Protein AF-A0A7S1DKC8-F1 (afdb_monomer_lite)

Sequence (110 aa):
RMEKSAEIKVRDWWEKYVKGTRWRGCNMAKTRSAVMETYDALQMGKWKGQERLGLGLAMLREPYADDKLAGILVIGELCVPMGDVDGKDGFSHLCGGLEKAFREGHVCDW

Structure (mmCIF, N/CA/C/O backbone):
data_AF-A0A7S1DKC8-F1
#
_entry.id   AF-A0A7S1DKC8-F1
#
loop_
_atom_site.group_PDB
_atom_site.id
_atom_site.type_symbol
_atom_site.label_atom_id
_atom_site.label_alt_id
_atom_site.label_comp_id
_atom_site.label_asym_id
_atom_site.label_entity_id
_atom_site.label_seq_id
_atom_site.pdbx_PDB_ins_code
_atom_site.Cartn_x
_atom_site.Cartn_y
_atom_site.Cartn_z
_atom_site.occupancy
_atom_site.B_iso_or_equiv
_atom_site.auth_seq_id
_atom_site.auth_comp_id
_atom_site.auth_asym_id
_atom_site.auth_atom_id
_atom_site.pdbx_PDB_model_num
ATOM 1 N N . ARG A 1 1 ? 7.203 -3.024 10.078 1.00 66.62 1 ARG A N 1
ATOM 2 C CA . ARG A 1 1 ? 5.935 -3.649 10.557 1.00 66.62 1 ARG A CA 1
ATOM 3 C C . ARG A 1 1 ? 5.169 -2.629 11.389 1.00 66.62 1 ARG A C 1
ATOM 5 O O . ARG A 1 1 ? 5.699 -2.189 12.401 1.00 66.62 1 ARG A O 1
ATOM 12 N N . MET A 1 2 ? 3.956 -2.263 10.971 1.00 77.25 2 MET A N 1
ATOM 13 C CA . MET A 1 2 ? 3.207 -1.122 11.526 1.00 77.25 2 MET A CA 1
ATOM 14 C C . MET A 1 2 ? 2.672 -1.301 12.949 1.00 77.25 2 MET A C 1
ATOM 16 O O . MET A 1 2 ? 2.395 -0.317 13.622 1.00 77.25 2 MET A O 1
ATOM 20 N N . GLU A 1 3 ? 2.592 -2.536 13.443 1.00 80.31 3 GLU A N 1
ATOM 21 C CA . GLU A 1 3 ? 2.173 -2.855 14.819 1.00 80.31 3 GLU A CA 1
ATOM 22 C C . GLU A 1 3 ? 2.982 -2.111 15.884 1.00 80.31 3 GLU A C 1
ATOM 24 O O . GLU A 1 3 ? 2.450 -1.775 16.935 1.00 80.31 3 GLU A O 1
ATOM 29 N N . LYS A 1 4 ? 4.253 -1.811 15.600 1.00 78.62 4 LYS A N 1
ATOM 30 C CA . LYS A 1 4 ? 5.131 -1.083 16.524 1.00 78.62 4 LYS A CA 1
ATOM 31 C C . LYS A 1 4 ? 4.746 0.388 16.695 1.00 78.62 4 LYS A C 1
ATOM 33 O O . LYS A 1 4 ? 5.078 0.979 17.715 1.00 78.62 4 LYS A O 1
ATOM 38 N N . SER A 1 5 ? 4.062 0.966 15.710 1.00 79.00 5 SER A N 1
ATOM 39 C CA . SER A 1 5 ? 3.709 2.391 15.677 1.00 79.00 5 SER A CA 1
ATOM 40 C C . SER A 1 5 ? 2.231 2.644 15.989 1.00 79.00 5 SER A C 1
ATOM 42 O O . SER A 1 5 ? 1.815 3.803 16.073 1.00 79.00 5 SER A O 1
ATOM 44 N N . ALA A 1 6 ? 1.456 1.572 16.163 1.00 88.31 6 ALA A N 1
ATOM 45 C CA . ALA A 1 6 ? 0.024 1.592 16.403 1.00 88.31 6 ALA A CA 1
ATOM 46 C C . ALA A 1 6 ? -0.330 2.176 17.779 1.00 88.31 6 ALA A C 1
ATOM 48 O O . ALA A 1 6 ? 0.266 1.828 18.798 1.00 88.31 6 ALA A O 1
ATOM 49 N N . GLU A 1 7 ? -1.347 3.035 17.815 1.00 91.38 7 GLU A N 1
ATOM 50 C CA . GLU A 1 7 ? -1.904 3.589 19.044 1.00 91.38 7 GLU A CA 1
ATOM 51 C C . GLU A 1 7 ? -3.366 3.183 19.215 1.00 91.38 7 GLU A C 1
ATOM 53 O O . GLU A 1 7 ? -4.209 3.456 18.358 1.00 91.38 7 GLU A O 1
ATOM 58 N N . ILE A 1 8 ? -3.688 2.615 20.381 1.00 91.69 8 ILE A N 1
ATOM 59 C CA . ILE A 1 8 ? -5.052 2.191 20.735 1.00 91.69 8 ILE A CA 1
ATOM 60 C C . ILE A 1 8 ? -6.048 3.346 20.583 1.00 91.69 8 ILE A C 1
ATOM 62 O O . ILE A 1 8 ? -7.094 3.174 19.972 1.00 91.69 8 ILE A O 1
ATOM 66 N N . LYS A 1 9 ? -5.700 4.550 21.054 1.00 93.00 9 LYS A N 1
ATOM 67 C CA . LYS A 1 9 ? -6.584 5.722 20.952 1.00 93.00 9 LYS A CA 1
ATOM 68 C C . LYS A 1 9 ? -6.910 6.093 19.503 1.00 93.00 9 LYS A C 1
ATOM 70 O O . LYS A 1 9 ? -8.037 6.484 19.219 1.00 93.00 9 LYS A O 1
ATOM 75 N N . VAL A 1 10 ? -5.933 5.976 18.601 1.00 90.62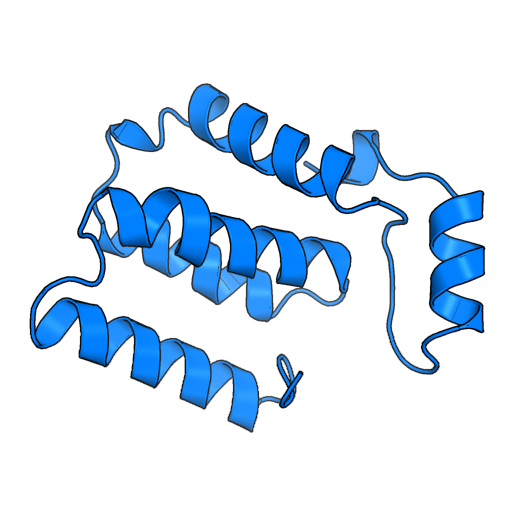 10 VAL A N 1
ATOM 76 C CA . VAL A 1 10 ? -6.111 6.269 17.172 1.00 90.62 10 VAL A CA 1
ATOM 77 C C . VAL A 1 10 ? -6.985 5.200 16.525 1.00 90.62 10 VAL A C 1
ATOM 79 O O . VAL A 1 10 ? -7.920 5.543 15.806 1.00 90.62 10 VAL A O 1
ATOM 82 N N . ARG A 1 11 ? -6.736 3.920 16.830 1.00 92.50 11 ARG A N 1
ATOM 83 C CA . ARG A 1 11 ? -7.586 2.810 16.379 1.00 92.50 11 ARG A CA 1
ATOM 84 C C . ARG A 1 11 ? -9.032 3.017 16.812 1.00 92.50 11 ARG A C 1
ATOM 86 O O . ARG A 1 11 ? -9.919 3.016 15.970 1.00 92.50 11 ARG A O 1
ATOM 93 N N . ASP A 1 12 ? -9.259 3.218 18.107 1.00 92.88 12 ASP A N 1
ATOM 94 C CA . ASP A 1 12 ? -10.602 3.295 18.679 1.00 92.88 12 ASP A CA 1
ATOM 95 C C . ASP A 1 12 ? -11.379 4.502 18.119 1.00 92.88 12 ASP A C 1
ATOM 97 O O . ASP A 1 12 ? -12.587 4.421 17.884 1.00 92.88 12 ASP A O 1
ATOM 101 N N . TRP A 1 13 ? -10.690 5.619 17.853 1.00 92.56 13 TRP A N 1
ATOM 102 C CA . TRP A 1 13 ? -11.287 6.775 17.184 1.00 92.56 13 TRP A CA 1
ATOM 103 C C . TRP A 1 13 ? -11.734 6.437 15.754 1.00 92.56 13 TRP A C 1
ATOM 105 O O . TRP A 1 13 ? -12.881 6.709 15.390 1.00 92.56 13 TRP A O 1
ATOM 115 N N . TRP A 1 14 ? -10.866 5.797 14.965 1.00 90.06 14 TRP A N 1
ATOM 116 C CA . TRP A 1 14 ? -11.165 5.426 13.581 1.00 90.06 14 TRP A CA 1
ATOM 117 C C . TRP A 1 14 ? -12.229 4.338 13.461 1.00 90.06 14 TRP A C 1
ATOM 119 O O . TRP A 1 14 ? -13.109 4.460 12.616 1.00 90.06 14 TRP A O 1
ATOM 129 N N . GLU A 1 15 ? -12.209 3.314 14.315 1.00 92.38 15 GLU A N 1
ATOM 130 C CA . GLU A 1 15 ? -13.226 2.252 14.325 1.00 92.38 15 GLU A CA 1
ATOM 131 C C . GLU A 1 15 ? -14.611 2.787 14.723 1.00 92.38 15 GLU A C 1
ATOM 133 O O . GLU A 1 15 ? -15.637 2.297 14.246 1.00 92.38 15 GLU A O 1
ATOM 138 N N . LYS A 1 16 ? -14.661 3.840 15.550 1.00 92.12 16 LYS A N 1
ATOM 139 C CA . LYS A 1 16 ? -15.907 4.552 15.858 1.00 92.12 16 LYS A CA 1
ATOM 140 C C . LYS A 1 16 ? -16.399 5.400 14.682 1.00 92.12 16 LYS A C 1
ATOM 142 O O . LYS A 1 16 ? -17.611 5.500 14.481 1.00 92.12 16 LYS A O 1
ATOM 147 N N . TYR A 1 17 ? -15.485 6.036 13.951 1.00 90.12 17 TYR A N 1
ATOM 148 C CA . TYR A 1 17 ? -15.806 6.938 12.844 1.00 90.12 17 TYR A CA 1
ATOM 149 C C . TYR A 1 17 ? -16.179 6.180 11.559 1.00 90.12 17 TYR A C 1
ATOM 151 O O . TYR A 1 17 ? -17.220 6.449 10.963 1.00 90.12 17 TYR A O 1
ATOM 159 N N . VAL A 1 18 ? -15.376 5.188 11.169 1.00 86.56 18 VAL A N 1
ATOM 160 C CA . VAL A 1 18 ? -15.570 4.354 9.975 1.00 86.56 18 VAL A CA 1
ATOM 161 C C . VAL A 1 18 ? -16.018 2.961 10.402 1.00 86.56 18 VAL A C 1
ATOM 163 O O . VAL A 1 18 ? -15.210 2.076 10.693 1.00 86.56 18 VAL A O 1
ATOM 166 N N . LYS A 1 19 ? -17.336 2.763 10.438 1.00 85.81 19 LYS A N 1
ATOM 167 C CA . LYS A 1 19 ? -17.933 1.486 10.841 1.00 85.81 19 LYS A CA 1
ATOM 168 C C . LYS A 1 19 ? -17.582 0.369 9.858 1.00 85.81 19 LYS A C 1
ATOM 170 O O . LYS A 1 19 ? -17.629 0.564 8.650 1.00 85.81 19 LYS A O 1
ATOM 175 N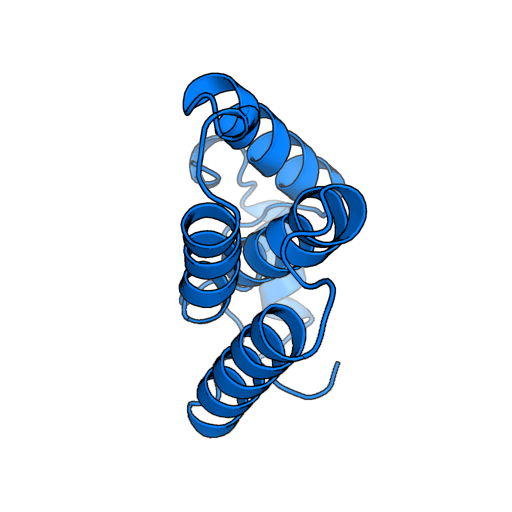 N . GLY A 1 20 ? -17.306 -0.821 10.393 1.00 85.31 20 GLY A N 1
ATOM 176 C CA . GLY A 1 20 ? -17.029 -2.024 9.597 1.00 85.31 20 GLY A CA 1
ATOM 177 C C . GLY A 1 20 ? -15.585 -2.147 9.104 1.00 85.31 20 GLY A C 1
ATOM 178 O O . GLY A 1 20 ? -15.239 -3.157 8.497 1.00 85.31 20 GLY A O 1
ATOM 179 N N . THR A 1 21 ? -14.730 -1.171 9.413 1.00 86.75 21 THR A N 1
ATOM 180 C CA . THR A 1 21 ? -13.321 -1.165 9.015 1.00 86.75 21 THR A CA 1
ATOM 181 C C . THR A 1 21 ? -12.434 -1.418 10.225 1.00 86.75 21 THR A C 1
ATOM 183 O O . THR A 1 21 ? -12.617 -0.802 11.270 1.00 86.75 21 THR A O 1
ATOM 186 N N . ARG A 1 22 ? -11.457 -2.318 10.083 1.00 91.38 22 ARG A N 1
ATOM 187 C CA . ARG A 1 22 ? -10.481 -2.620 11.137 1.00 91.38 22 ARG A CA 1
ATOM 188 C C . ARG A 1 22 ? -9.264 -1.723 10.995 1.00 91.38 22 ARG A C 1
ATOM 190 O O . ARG A 1 22 ? -8.765 -1.533 9.885 1.00 91.38 22 ARG A O 1
ATOM 197 N N . TRP A 1 23 ? -8.741 -1.247 12.117 1.00 92.12 23 TRP A N 1
ATOM 198 C CA . TRP A 1 23 ? -7.555 -0.392 12.139 1.00 92.12 23 TRP A CA 1
ATOM 199 C C . TRP A 1 23 ? -6.486 -0.995 13.051 1.00 92.12 23 TRP A C 1
ATOM 201 O O . TRP A 1 23 ? -6.787 -1.630 14.061 1.00 92.12 23 TRP A O 1
ATOM 211 N N . ARG A 1 24 ? -5.212 -0.821 12.697 1.00 93.12 24 ARG A N 1
ATOM 212 C CA . ARG A 1 24 ? -4.115 -1.027 13.652 1.00 93.12 24 ARG A CA 1
ATOM 213 C C . ARG A 1 24 ? -4.049 0.160 14.606 1.00 93.12 24 ARG A C 1
ATOM 215 O O . ARG A 1 24 ? -3.786 -0.035 15.786 1.00 93.12 24 ARG A O 1
ATOM 222 N N . GLY A 1 25 ? -4.339 1.362 14.106 1.00 93.31 25 GLY A N 1
ATOM 223 C CA . GLY A 1 25 ? -4.255 2.614 14.855 1.00 93.31 25 GLY A CA 1
ATOM 224 C C . GLY A 1 25 ? -3.034 3.441 14.476 1.00 93.31 25 GLY A C 1
ATOM 225 O O . GLY A 1 25 ? -2.435 4.086 15.337 1.00 93.31 25 GLY A O 1
ATOM 226 N N . CYS A 1 26 ? -2.629 3.395 13.209 1.00 91.06 26 CYS A N 1
ATOM 227 C CA . CYS A 1 26 ? -1.624 4.305 12.679 1.00 91.06 26 CYS A CA 1
ATOM 228 C C . CYS A 1 26 ? -2.324 5.542 12.101 1.00 91.06 26 CYS A C 1
ATOM 230 O O . CYS A 1 26 ? -3.462 5.493 11.653 1.00 91.06 26 CYS A O 1
ATOM 232 N N . ASN A 1 27 ? -1.661 6.693 12.141 1.00 89.50 27 ASN A N 1
ATOM 233 C CA . ASN A 1 27 ? -2.093 7.843 11.351 1.00 89.50 27 ASN A CA 1
ATOM 234 C C . ASN A 1 27 ? -1.262 7.912 10.064 1.00 89.50 27 ASN A C 1
ATOM 236 O O . ASN A 1 27 ? -0.228 7.255 9.956 1.00 89.50 27 ASN A O 1
ATOM 240 N N . MET A 1 28 ? -1.678 8.753 9.115 1.00 90.25 28 MET A N 1
ATOM 241 C CA . MET A 1 28 ? -1.004 8.903 7.820 1.00 90.25 28 MET A CA 1
ATOM 242 C C . MET A 1 28 ? 0.510 9.140 7.944 1.00 90.25 28 MET A C 1
ATOM 244 O O . MET A 1 28 ? 1.292 8.508 7.239 1.00 90.25 28 MET A O 1
ATOM 248 N N . ALA A 1 29 ? 0.936 10.014 8.864 1.00 91.88 29 ALA A N 1
ATOM 249 C CA . ALA A 1 29 ? 2.352 10.318 9.067 1.00 91.88 29 ALA A CA 1
ATOM 250 C C . ALA A 1 29 ? 3.143 9.075 9.504 1.00 91.88 29 ALA A C 1
ATOM 252 O O . ALA A 1 29 ? 4.179 8.767 8.923 1.00 91.88 29 ALA A O 1
ATOM 253 N N . LYS A 1 30 ? 2.620 8.317 10.473 1.00 92.06 30 LYS A N 1
ATOM 254 C CA . LYS A 1 30 ? 3.228 7.067 10.945 1.00 92.06 30 LYS A CA 1
ATOM 255 C C . LYS A 1 30 ? 3.229 5.978 9.883 1.00 92.06 30 LYS A C 1
ATOM 257 O O . LYS A 1 30 ? 4.214 5.255 9.769 1.00 92.06 30 LYS A O 1
ATOM 262 N N . THR A 1 31 ? 2.149 5.863 9.114 1.00 93.25 31 THR A N 1
ATOM 263 C CA . THR A 1 31 ? 2.055 4.907 8.008 1.00 93.25 31 THR A CA 1
ATOM 264 C C . THR A 1 31 ? 3.124 5.213 6.961 1.00 93.25 31 THR A C 1
ATOM 266 O O . THR A 1 31 ? 3.884 4.319 6.598 1.00 93.25 31 THR A O 1
ATOM 269 N N . ARG A 1 32 ? 3.276 6.483 6.560 1.00 94.62 32 ARG A N 1
ATOM 270 C CA . ARG A 1 32 ? 4.334 6.912 5.634 1.00 94.62 32 ARG A CA 1
ATOM 271 C C . ARG A 1 32 ? 5.737 6.651 6.188 1.00 94.62 32 ARG A C 1
ATOM 273 O O . ARG A 1 32 ? 6.559 6.078 5.479 1.00 94.62 32 ARG A O 1
ATOM 280 N N . SER A 1 33 ? 6.010 6.990 7.452 1.00 93.62 33 SER A N 1
ATOM 281 C CA . SER A 1 33 ? 7.301 6.674 8.087 1.00 93.62 33 SER A CA 1
ATOM 282 C C . SER A 1 33 ? 7.595 5.173 8.069 1.00 93.62 33 SER A C 1
ATOM 284 O O . SER A 1 33 ? 8.687 4.772 7.685 1.00 93.62 33 SER A O 1
ATOM 286 N N . ALA A 1 34 ? 6.609 4.331 8.394 1.00 93.00 34 ALA A N 1
ATOM 287 C CA . ALA A 1 34 ? 6.775 2.880 8.377 1.00 93.00 34 ALA A CA 1
ATOM 288 C C . ALA A 1 34 ? 7.026 2.321 6.964 1.00 93.00 34 ALA A C 1
ATOM 290 O O . ALA A 1 34 ? 7.765 1.342 6.823 1.00 93.00 34 ALA A O 1
ATOM 291 N N . VAL A 1 35 ? 6.429 2.921 5.927 1.00 94.31 35 VAL A N 1
ATOM 292 C CA . VAL A 1 35 ? 6.706 2.579 4.522 1.00 94.31 35 VAL A CA 1
ATOM 293 C C . VAL A 1 35 ? 8.159 2.899 4.176 1.00 94.31 35 VAL A C 1
ATOM 295 O O . VAL A 1 35 ? 8.854 2.019 3.675 1.00 94.31 35 VAL A O 1
ATOM 298 N N . MET A 1 36 ? 8.648 4.095 4.512 1.00 94.25 36 MET A N 1
ATOM 299 C CA . MET A 1 36 ? 10.033 4.492 4.222 1.00 94.25 36 MET A CA 1
ATOM 300 C C . MET A 1 36 ? 11.063 3.672 5.009 1.00 94.25 36 MET A C 1
ATOM 302 O O . MET A 1 36 ? 12.029 3.183 4.433 1.00 94.25 36 MET A O 1
ATOM 306 N N . GLU A 1 37 ? 10.816 3.414 6.295 1.00 93.25 37 GLU A N 1
ATOM 307 C CA . GLU A 1 37 ? 11.655 2.508 7.092 1.00 93.25 37 GLU A CA 1
ATOM 308 C C . GLU A 1 37 ? 11.720 1.106 6.471 1.00 93.25 37 GLU A C 1
ATOM 310 O O . GLU A 1 37 ? 12.773 0.470 6.455 1.00 93.25 37 GLU A O 1
ATOM 315 N N . THR A 1 38 ? 10.593 0.609 5.950 1.00 92.12 38 THR A N 1
ATOM 316 C CA . THR A 1 38 ? 10.535 -0.699 5.283 1.00 92.12 38 THR A CA 1
ATOM 317 C C . THR A 1 38 ? 11.280 -0.673 3.950 1.00 92.12 38 THR A C 1
ATOM 319 O O . THR A 1 38 ? 12.000 -1.624 3.645 1.00 92.12 38 THR A O 1
ATOM 322 N N . TYR A 1 39 ? 11.149 0.414 3.188 1.00 93.88 39 TYR A N 1
ATOM 323 C CA . TYR A 1 39 ? 11.866 0.629 1.935 1.00 93.88 39 TYR A CA 1
ATOM 324 C C . TYR A 1 39 ? 13.383 0.539 2.130 1.00 93.88 39 TYR A C 1
ATOM 326 O O . TYR A 1 39 ? 14.049 -0.226 1.423 1.00 93.88 39 TYR A O 1
ATOM 334 N N . ASP A 1 40 ? 13.912 1.239 3.134 1.00 94.62 40 ASP A N 1
ATOM 335 C CA . ASP A 1 40 ? 15.339 1.232 3.452 1.00 94.62 40 ASP A CA 1
ATOM 336 C C . ASP A 1 40 ? 15.793 -0.131 3.991 1.00 94.62 40 ASP A C 1
ATOM 338 O O . ASP A 1 40 ? 16.777 -0.701 3.511 1.00 94.62 40 ASP A O 1
ATOM 342 N N . ALA A 1 41 ? 15.048 -0.699 4.947 1.00 93.69 41 ALA A N 1
ATOM 343 C CA . ALA A 1 41 ? 15.402 -1.963 5.593 1.00 93.69 41 ALA A CA 1
ATOM 344 C C . ALA A 1 41 ? 15.455 -3.147 4.615 1.00 93.69 41 ALA A C 1
ATOM 346 O O . ALA A 1 41 ? 16.306 -4.026 4.752 1.00 93.69 41 ALA A O 1
ATOM 347 N N . LEU A 1 42 ? 14.558 -3.175 3.627 1.00 94.31 42 LEU A N 1
ATOM 348 C CA . LEU A 1 42 ? 14.502 -4.222 2.605 1.00 94.31 42 LEU A CA 1
ATOM 349 C C . LEU A 1 42 ? 15.320 -3.887 1.349 1.00 94.31 42 LEU A C 1
ATOM 351 O O . LEU A 1 42 ? 15.343 -4.681 0.406 1.00 94.31 42 LEU A O 1
ATOM 355 N N . GLN A 1 43 ? 15.986 -2.727 1.326 1.00 94.75 43 GLN A N 1
ATOM 356 C CA . GLN A 1 43 ? 16.704 -2.202 0.164 1.00 94.75 43 GLN A CA 1
ATOM 357 C C . GLN A 1 43 ? 15.841 -2.221 -1.105 1.00 94.75 43 GLN A C 1
ATOM 359 O O . GLN A 1 43 ? 16.305 -2.598 -2.184 1.00 94.75 43 GLN A O 1
ATOM 364 N N . MET A 1 44 ? 14.576 -1.814 -0.981 1.00 95.06 44 MET A N 1
ATOM 365 C CA . MET A 1 44 ? 13.578 -1.901 -2.053 1.00 95.06 44 MET A CA 1
ATOM 366 C C . MET A 1 44 ? 13.968 -1.121 -3.315 1.00 95.06 44 MET A C 1
ATOM 368 O O . MET A 1 44 ? 13.508 -1.456 -4.405 1.00 95.06 44 MET A O 1
ATOM 372 N N . GLY A 1 45 ? 14.871 -0.142 -3.214 1.00 93.94 45 GLY A N 1
ATOM 373 C CA . GLY A 1 45 ? 15.449 0.534 -4.381 1.00 93.94 45 GLY A CA 1
ATOM 374 C C . GLY A 1 45 ? 16.219 -0.395 -5.330 1.00 93.94 45 GLY A C 1
ATOM 375 O O . GLY A 1 45 ? 16.404 -0.062 -6.494 1.00 93.94 45 GLY A O 1
ATOM 376 N N . LYS A 1 46 ? 16.639 -1.579 -4.865 1.00 95.50 46 LYS A N 1
ATOM 377 C CA . LYS A 1 46 ? 17.307 -2.604 -5.686 1.00 95.50 46 LYS A CA 1
ATOM 378 C C . LYS A 1 46 ? 16.344 -3.620 -6.299 1.00 95.50 46 LYS A C 1
ATOM 380 O O . LYS A 1 46 ? 16.774 -4.457 -7.088 1.00 95.50 46 LYS A O 1
ATOM 385 N N . TRP A 1 47 ? 15.076 -3.597 -5.901 1.00 95.88 47 TRP A N 1
ATOM 386 C CA . TRP A 1 47 ? 14.080 -4.542 -6.396 1.00 95.88 47 TRP A CA 1
ATOM 387 C C . TRP A 1 47 ? 13.712 -4.218 -7.848 1.00 95.88 47 TRP A C 1
ATOM 389 O O . TRP A 1 47 ? 13.977 -3.125 -8.358 1.00 95.88 47 TRP A O 1
ATOM 399 N N . LYS A 1 48 ? 13.075 -5.162 -8.529 1.00 94.38 48 LYS A N 1
ATOM 400 C CA . LYS A 1 48 ? 12.412 -4.904 -9.808 1.00 94.38 48 LYS A CA 1
ATOM 401 C C . LYS A 1 48 ? 11.104 -4.157 -9.557 1.00 94.38 48 LYS A C 1
ATOM 403 O O . LYS A 1 48 ? 10.444 -4.379 -8.542 1.00 94.38 48 LYS A O 1
ATOM 408 N N . GLY A 1 49 ? 10.676 -3.340 -10.518 1.00 92.75 49 GLY A N 1
ATOM 409 C CA . GLY A 1 49 ? 9.425 -2.585 -10.388 1.00 92.75 49 GLY A CA 1
ATOM 410 C C . GLY A 1 49 ? 8.201 -3.462 -10.134 1.00 92.75 49 GLY A C 1
ATOM 411 O O . GLY A 1 49 ? 7.381 -3.157 -9.277 1.00 92.75 49 GLY A O 1
ATOM 412 N N . GLN A 1 50 ? 8.146 -4.633 -10.773 1.00 92.06 50 GLN A N 1
ATOM 413 C CA . GLN A 1 50 ? 7.094 -5.632 -10.545 1.00 92.06 50 GLN A CA 1
ATOM 414 C C . GLN A 1 50 ? 7.066 -6.170 -9.104 1.00 92.06 50 GLN A C 1
ATOM 416 O O . GLN A 1 50 ? 5.997 -6.468 -8.583 1.00 92.06 50 GLN A O 1
ATOM 421 N N . GLU A 1 51 ? 8.214 -6.273 -8.432 1.00 95.06 51 GLU A N 1
ATOM 422 C CA . GLU A 1 51 ? 8.281 -6.736 -7.040 1.00 95.06 51 GLU A CA 1
ATOM 423 C C . GLU A 1 51 ? 7.765 -5.654 -6.083 1.00 95.06 51 GLU A C 1
ATOM 425 O O . GLU A 1 51 ? 6.982 -5.950 -5.178 1.00 95.06 51 GLU A O 1
ATOM 430 N N . ARG A 1 52 ? 8.141 -4.387 -6.313 1.00 95.44 52 ARG A N 1
ATOM 431 C CA . ARG A 1 52 ? 7.624 -3.244 -5.539 1.00 95.44 52 ARG A CA 1
ATOM 432 C C . ARG A 1 52 ? 6.122 -3.060 -5.734 1.00 95.44 52 ARG A C 1
ATOM 434 O O . ARG A 1 52 ? 5.384 -2.950 -4.755 1.00 95.44 52 ARG A O 1
ATOM 441 N N . LEU A 1 53 ? 5.665 -3.092 -6.983 1.00 95.81 53 LEU A N 1
ATOM 442 C CA . LEU A 1 53 ? 4.251 -2.980 -7.324 1.00 95.81 53 LEU A CA 1
ATOM 443 C C . LEU A 1 53 ? 3.446 -4.149 -6.743 1.00 95.81 53 LEU A C 1
ATOM 445 O O . LEU A 1 53 ? 2.385 -3.939 -6.155 1.00 95.81 53 LEU A O 1
ATOM 449 N N . GLY A 1 54 ? 3.979 -5.370 -6.833 1.00 95.69 54 GLY A N 1
ATOM 450 C CA . GLY A 1 54 ? 3.384 -6.561 -6.234 1.00 95.69 54 GLY A CA 1
ATOM 451 C C . GLY A 1 54 ? 3.202 -6.439 -4.720 1.00 95.69 54 GLY A C 1
ATOM 452 O O . GLY A 1 54 ? 2.149 -6.820 -4.207 1.00 95.69 54 GLY A O 1
ATOM 453 N N . LEU A 1 55 ? 4.172 -5.851 -4.009 1.00 95.75 55 LEU A N 1
ATOM 454 C CA . LEU A 1 55 ? 4.038 -5.554 -2.581 1.00 95.75 55 LEU A CA 1
ATOM 455 C C . LEU A 1 55 ? 2.888 -4.574 -2.321 1.00 95.75 55 LEU A C 1
ATOM 457 O O . LEU A 1 55 ? 2.017 -4.870 -1.506 1.00 95.75 55 LEU A O 1
ATOM 461 N N . GLY A 1 56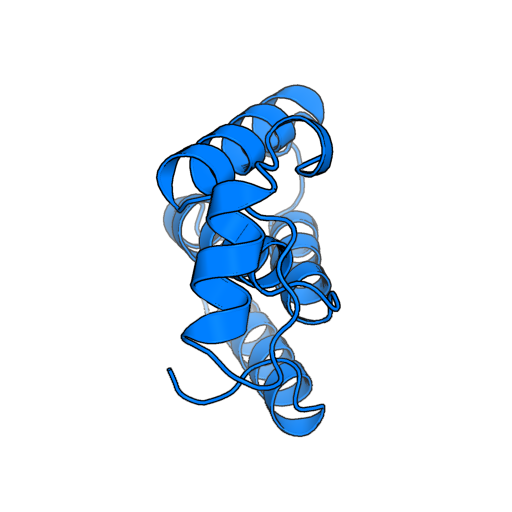 ? 2.856 -3.443 -3.032 1.00 95.62 56 GLY A N 1
ATOM 462 C CA . GLY A 1 56 ? 1.798 -2.441 -2.875 1.00 95.62 56 GLY A CA 1
ATOM 463 C C . GLY A 1 56 ? 0.401 -3.027 -3.095 1.00 95.62 56 GLY A C 1
ATOM 464 O O . GLY A 1 56 ? -0.493 -2.836 -2.272 1.00 95.62 56 GLY A O 1
ATOM 465 N N . LEU A 1 57 ? 0.236 -3.830 -4.151 1.00 96.00 57 LEU A N 1
ATOM 466 C CA . LEU A 1 57 ? -1.017 -4.522 -4.466 1.00 96.00 57 LEU A CA 1
ATOM 467 C C . LEU A 1 57 ? -1.392 -5.594 -3.433 1.00 96.00 57 LEU A C 1
ATOM 469 O O . LEU A 1 57 ? -2.572 -5.758 -3.124 1.00 96.00 57 LEU A O 1
ATOM 473 N N . ALA A 1 58 ? -0.419 -6.330 -2.889 1.00 95.31 58 ALA A N 1
ATOM 474 C CA . ALA A 1 58 ? -0.675 -7.319 -1.843 1.00 95.31 58 ALA A CA 1
ATOM 475 C C . ALA A 1 58 ? -1.204 -6.658 -0.563 1.00 95.31 58 ALA A C 1
ATOM 477 O O . ALA A 1 58 ? -2.160 -7.154 0.032 1.00 95.31 58 ALA A O 1
ATOM 478 N N . MET A 1 59 ? -0.650 -5.501 -0.191 1.00 95.00 59 MET A N 1
ATOM 479 C CA . MET A 1 59 ? -1.064 -4.753 0.998 1.00 95.00 59 MET A CA 1
ATOM 480 C C . MET A 1 59 ? -2.512 -4.253 0.930 1.00 95.00 59 MET A C 1
ATOM 482 O O . MET A 1 59 ? -3.165 -4.133 1.964 1.00 95.00 59 MET A O 1
ATOM 486 N N . LEU A 1 60 ? -3.063 -4.031 -0.268 1.00 93.81 60 LEU A N 1
ATOM 487 C CA . LEU A 1 60 ? -4.477 -3.673 -0.428 1.00 93.81 60 LEU A CA 1
ATOM 488 C C . LEU A 1 60 ? -5.424 -4.767 0.084 1.00 93.81 60 LEU A C 1
ATOM 490 O O . LEU A 1 60 ? -6.540 -4.457 0.494 1.00 93.81 60 LEU A O 1
ATOM 494 N N . ARG A 1 61 ? -4.986 -6.032 0.087 1.00 92.50 61 ARG A N 1
ATOM 495 C CA . ARG A 1 61 ? -5.786 -7.179 0.542 1.00 92.50 61 ARG A CA 1
ATOM 496 C C . ARG A 1 61 ? -5.727 -7.421 2.047 1.00 92.50 61 ARG A C 1
ATOM 498 O O . ARG A 1 61 ? -6.464 -8.264 2.556 1.00 92.50 61 ARG A O 1
ATOM 505 N N . GLU A 1 62 ? -4.869 -6.701 2.760 1.00 93.44 62 GLU A N 1
ATOM 506 C CA . GLU A 1 62 ? -4.733 -6.851 4.204 1.00 93.44 62 GLU A CA 1
ATOM 507 C C . GLU A 1 62 ? -6.020 -6.426 4.935 1.00 93.44 62 GLU A C 1
ATOM 509 O O . GLU A 1 62 ? -6.770 -5.565 4.463 1.00 93.44 62 GLU A O 1
ATOM 514 N N . PRO A 1 63 ? -6.315 -7.011 6.108 1.00 91.69 63 PRO A N 1
ATOM 515 C 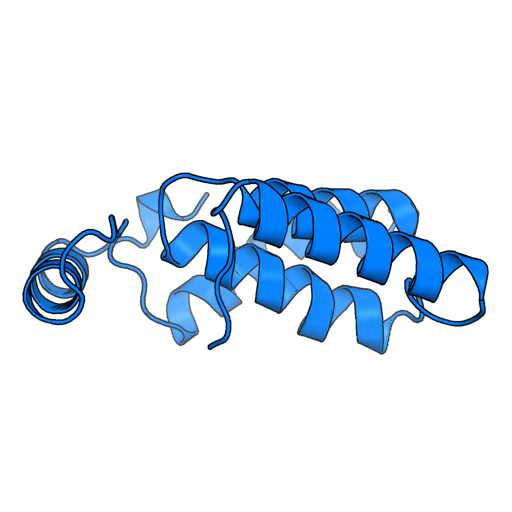CA . PRO A 1 63 ? -7.576 -6.768 6.799 1.00 91.69 63 PRO A CA 1
ATOM 516 C C . PRO A 1 63 ? -7.659 -5.381 7.448 1.00 91.69 63 PRO A C 1
ATOM 518 O O . PRO A 1 63 ? -8.7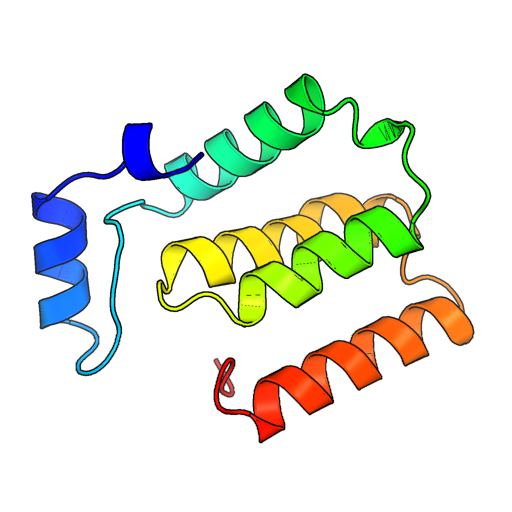64 -4.933 7.753 1.00 91.69 63 PRO A O 1
ATOM 521 N N . TYR A 1 64 ? -6.527 -4.710 7.683 1.00 92.62 64 TYR A N 1
ATOM 522 C CA . TYR A 1 64 ? -6.487 -3.411 8.354 1.00 92.62 64 TYR A CA 1
ATOM 523 C C . TYR A 1 64 ? -6.362 -2.261 7.355 1.00 92.62 64 TYR A C 1
ATOM 525 O O . TYR A 1 64 ? -5.525 -2.299 6.457 1.00 92.62 64 TYR A O 1
ATOM 533 N N . ALA A 1 65 ? -7.141 -1.196 7.549 1.00 91.69 65 ALA A N 1
ATOM 534 C CA . ALA A 1 65 ? -7.114 -0.020 6.678 1.00 91.69 65 ALA A CA 1
ATOM 535 C C . ALA A 1 65 ? -5.743 0.661 6.623 1.00 91.69 65 ALA A C 1
ATOM 537 O O . ALA A 1 65 ? -5.331 1.104 5.556 1.00 91.69 65 ALA A O 1
ATOM 538 N N . ASP A 1 66 ? -5.011 0.680 7.738 1.00 92.81 66 ASP A N 1
ATOM 539 C CA . ASP A 1 66 ? -3.645 1.200 7.766 1.00 92.81 66 ASP A CA 1
ATOM 540 C C . ASP A 1 66 ? -2.733 0.449 6.784 1.00 92.81 66 ASP A C 1
ATOM 542 O O . ASP A 1 66 ? -1.910 1.071 6.114 1.00 92.81 66 ASP A O 1
ATOM 546 N N . ASP A 1 67 ? -2.864 -0.885 6.689 1.00 93.94 67 ASP A N 1
ATOM 547 C CA . ASP A 1 67 ? -2.041 -1.716 5.793 1.00 93.94 67 ASP A CA 1
ATOM 548 C C . ASP A 1 67 ? -2.383 -1.403 4.333 1.00 93.94 67 ASP A C 1
ATOM 550 O O . ASP A 1 67 ? -1.490 -1.207 3.510 1.00 93.94 67 ASP A O 1
ATOM 554 N N . LYS A 1 68 ? -3.673 -1.237 4.030 1.00 94.00 68 LYS A N 1
ATOM 555 C CA . LYS A 1 68 ? -4.127 -0.812 2.700 1.00 94.00 68 LYS A CA 1
ATOM 556 C C . LYS A 1 68 ? -3.589 0.567 2.335 1.00 94.00 68 LYS A C 1
ATOM 558 O O . LYS A 1 68 ? -3.095 0.755 1.227 1.00 94.00 68 LYS A O 1
ATOM 563 N N . LEU A 1 69 ? -3.625 1.512 3.277 1.00 93.06 69 LEU A N 1
ATOM 564 C CA . LEU A 1 69 ? -3.054 2.845 3.103 1.00 93.06 69 LEU A CA 1
ATOM 565 C C . LEU A 1 69 ? -1.549 2.773 2.825 1.00 93.06 69 LEU A C 1
ATOM 567 O O . LEU A 1 69 ? -1.063 3.453 1.927 1.00 93.06 69 LEU A O 1
ATOM 571 N N . ALA A 1 70 ? -0.812 1.919 3.535 1.00 95.06 70 ALA A N 1
ATOM 572 C CA . ALA A 1 70 ? 0.596 1.682 3.239 1.00 95.06 70 ALA A CA 1
ATOM 573 C C . ALA A 1 70 ? 0.802 1.098 1.827 1.00 95.06 70 ALA A C 1
ATOM 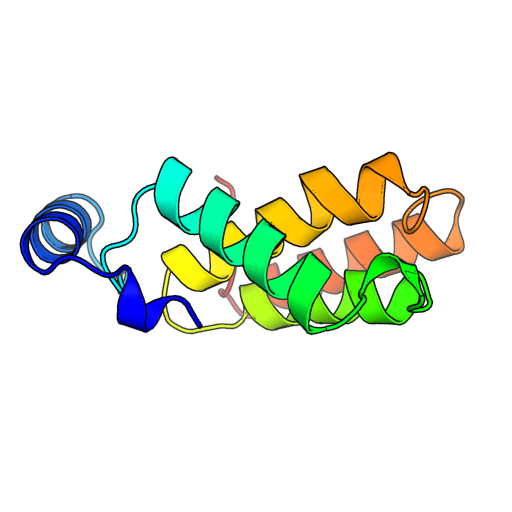575 O O . ALA A 1 70 ? 1.731 1.514 1.140 1.00 95.06 70 ALA A O 1
ATOM 576 N N . GLY A 1 71 ? -0.087 0.220 1.352 1.00 95.31 71 GLY A N 1
ATOM 577 C CA . GLY A 1 71 ? -0.088 -0.254 -0.037 1.00 95.31 71 GLY A CA 1
ATOM 578 C C . GLY A 1 71 ? -0.269 0.872 -1.058 1.00 95.31 71 GLY A C 1
ATOM 579 O O . GLY A 1 71 ? 0.504 0.971 -2.012 1.00 95.31 71 GLY A O 1
ATOM 580 N N . ILE A 1 72 ? -1.230 1.770 -0.820 1.00 94.88 72 ILE A N 1
ATOM 581 C CA . ILE A 1 72 ? -1.453 2.968 -1.647 1.00 94.88 72 ILE A CA 1
ATOM 582 C C . ILE A 1 72 ? -0.201 3.854 -1.662 1.00 94.88 72 ILE A C 1
ATOM 584 O O . ILE A 1 72 ? 0.208 4.314 -2.725 1.00 94.88 72 ILE A O 1
ATOM 588 N N . LEU A 1 73 ? 0.441 4.054 -0.508 1.00 95.62 73 LEU A N 1
ATOM 589 C CA . LEU A 1 73 ? 1.676 4.830 -0.390 1.00 95.62 73 LEU A CA 1
ATOM 590 C C . LEU A 1 73 ? 2.851 4.186 -1.133 1.00 95.62 73 LEU A C 1
ATOM 592 O O . LEU A 1 73 ? 3.580 4.884 -1.826 1.00 95.62 73 LEU A O 1
ATOM 596 N N . VAL A 1 74 ? 3.018 2.863 -1.057 1.00 96.25 74 VAL A N 1
ATOM 597 C CA . VAL A 1 74 ? 4.041 2.149 -1.840 1.00 96.25 74 VAL A CA 1
ATOM 598 C C . VAL A 1 74 ? 3.826 2.374 -3.338 1.00 96.25 74 VAL A C 1
ATOM 600 O O . VAL A 1 74 ? 4.778 2.642 -4.069 1.00 96.25 74 VAL A O 1
ATOM 603 N N . ILE A 1 75 ? 2.583 2.306 -3.813 1.00 96.06 75 ILE A N 1
ATOM 604 C CA . ILE A 1 75 ? 2.277 2.525 -5.230 1.00 96.06 75 ILE A CA 1
ATOM 605 C C . ILE A 1 75 ? 2.526 3.992 -5.613 1.00 96.06 75 ILE A C 1
ATOM 607 O O . ILE A 1 75 ? 3.272 4.266 -6.551 1.00 96.06 75 ILE A O 1
ATOM 611 N N . GLY A 1 76 ? 1.928 4.936 -4.886 1.00 95.06 76 GLY A N 1
ATOM 612 C CA . GLY A 1 76 ? 1.931 6.355 -5.245 1.00 95.06 76 GLY A CA 1
ATOM 613 C C . GLY A 1 76 ? 3.244 7.088 -4.969 1.00 95.06 76 GLY A C 1
ATOM 614 O O . GLY A 1 76 ? 3.598 7.987 -5.724 1.00 95.06 76 GLY A O 1
ATOM 615 N N . GLU A 1 77 ? 3.975 6.717 -3.917 1.00 95.12 77 GLU A N 1
ATOM 616 C CA . GLU A 1 77 ? 5.198 7.416 -3.493 1.00 95.12 77 GLU A CA 1
ATOM 617 C C . GLU A 1 77 ? 6.486 6.671 -3.866 1.00 95.12 77 GLU A C 1
ATOM 619 O O . GLU A 1 77 ? 7.548 7.289 -3.874 1.00 95.12 77 GLU A O 1
ATOM 624 N N . LEU A 1 78 ? 6.419 5.377 -4.212 1.00 94.88 78 LEU A N 1
ATOM 625 C CA . LEU A 1 78 ? 7.591 4.615 -4.669 1.00 94.88 78 LEU A CA 1
ATOM 626 C C . LEU A 1 78 ? 7.450 4.173 -6.127 1.00 94.88 78 LEU A C 1
ATOM 628 O O . LEU A 1 78 ? 8.284 4.533 -6.951 1.00 94.88 78 LEU A O 1
ATOM 632 N N . CYS A 1 79 ? 6.389 3.436 -6.466 1.00 95.75 79 CYS A N 1
ATOM 633 C CA . CYS A 1 79 ? 6.267 2.826 -7.794 1.00 95.75 79 CYS A CA 1
ATOM 634 C C . CYS A 1 79 ? 6.077 3.876 -8.899 1.00 95.75 79 CYS A C 1
ATOM 636 O O . CYS A 1 79 ? 6.745 3.807 -9.929 1.00 95.75 79 CYS A O 1
ATOM 638 N N . VAL A 1 80 ? 5.201 4.865 -8.681 1.00 95.31 80 VAL A N 1
ATOM 639 C CA . VAL A 1 80 ? 4.966 5.953 -9.645 1.00 95.31 80 VAL A CA 1
ATOM 640 C C . VAL A 1 80 ? 6.237 6.789 -9.865 1.00 95.31 80 VAL A C 1
ATOM 642 O O . VAL A 1 80 ? 6.656 6.903 -11.014 1.00 95.31 80 VAL A O 1
ATOM 645 N N . PRO A 1 81 ? 6.928 7.313 -8.830 1.00 94.88 81 PRO A N 1
ATOM 646 C CA . PRO A 1 81 ? 8.143 8.104 -9.049 1.00 94.88 81 PRO A CA 1
ATOM 647 C C . PRO A 1 81 ? 9.319 7.325 -9.650 1.00 94.88 81 PRO A C 1
ATOM 649 O O . PRO A 1 81 ? 10.195 7.932 -10.261 1.00 94.88 81 PRO A O 1
ATOM 652 N N . MET A 1 82 ? 9.363 6.000 -9.475 1.00 94.12 82 MET A N 1
ATOM 653 C CA . MET A 1 82 ? 10.406 5.137 -10.050 1.00 94.12 82 MET A CA 1
ATOM 654 C C . MET A 1 82 ? 10.094 4.660 -11.474 1.00 94.12 82 MET A C 1
ATOM 656 O O . MET A 1 82 ? 10.923 3.975 -12.071 1.00 94.12 82 MET A O 1
ATOM 660 N N . GLY A 1 83 ? 8.923 5.008 -12.016 1.00 95.19 83 GLY A N 1
ATOM 661 C CA . GLY A 1 83 ? 8.482 4.580 -13.343 1.00 95.19 83 GLY A CA 1
ATOM 662 C C . GLY A 1 83 ? 8.087 3.102 -13.422 1.00 95.19 83 GLY A C 1
ATOM 663 O O . GLY A 1 83 ? 8.024 2.527 -14.505 1.00 95.19 83 GLY A O 1
ATOM 664 N N . ASP A 1 84 ? 7.794 2.454 -12.289 1.00 94.75 84 ASP A N 1
ATOM 665 C CA . ASP A 1 84 ? 7.438 1.026 -12.246 1.00 94.75 84 ASP A CA 1
ATOM 666 C C . ASP A 1 84 ? 6.091 0.727 -12.924 1.00 94.75 84 ASP A C 1
ATOM 668 O O . ASP A 1 84 ? 5.801 -0.416 -13.287 1.00 94.75 84 ASP A O 1
ATOM 672 N N . VAL A 1 85 ? 5.261 1.759 -13.071 1.00 94.50 85 VAL A N 1
ATOM 673 C CA . VAL A 1 85 ? 3.944 1.706 -13.716 1.00 94.50 85 VAL A CA 1
ATOM 674 C C . VAL A 1 85 ? 3.941 2.391 -15.084 1.00 94.50 85 VAL A C 1
ATOM 676 O O . VAL A 1 85 ? 2.882 2.507 -15.700 1.00 94.50 85 VAL A O 1
ATOM 679 N N . ASP A 1 86 ? 5.107 2.828 -15.567 1.00 93.12 86 ASP A N 1
ATOM 680 C CA . ASP A 1 86 ? 5.225 3.495 -16.856 1.00 93.12 86 ASP A CA 1
ATOM 681 C C . ASP A 1 86 ? 5.059 2.503 -18.010 1.00 93.12 86 ASP A C 1
ATOM 683 O O . ASP A 1 86 ? 5.401 1.317 -17.940 1.00 93.12 86 ASP A O 1
ATOM 687 N N . GLY A 1 87 ? 4.534 3.015 -19.122 1.00 90.50 87 GLY A N 1
ATOM 688 C CA . GLY A 1 87 ? 4.267 2.214 -20.307 1.00 90.50 87 GLY A CA 1
ATOM 689 C C . GLY A 1 87 ? 3.064 1.278 -20.156 1.00 90.50 87 GLY A C 1
ATOM 690 O O . GLY A 1 87 ? 2.428 1.157 -19.109 1.00 90.50 87 GLY A O 1
ATOM 691 N N . LYS A 1 88 ? 2.716 0.619 -21.264 1.00 89.50 88 LYS A N 1
ATOM 692 C CA . LYS A 1 88 ? 1.479 -0.165 -21.364 1.00 89.50 88 LYS A CA 1
ATOM 693 C C . LYS A 1 88 ? 1.443 -1.331 -20.376 1.00 89.50 88 LYS A C 1
ATOM 695 O O . LYS A 1 88 ? 0.400 -1.565 -19.770 1.00 89.50 88 LYS A O 1
ATOM 700 N N . ASP A 1 89 ? 2.552 -2.043 -20.211 1.00 89.56 89 ASP A N 1
ATOM 701 C CA . ASP A 1 89 ? 2.593 -3.263 -19.400 1.00 89.56 89 ASP A CA 1
ATOM 702 C C . ASP A 1 89 ? 2.552 -2.953 -17.898 1.00 89.56 89 ASP A C 1
ATOM 704 O O . ASP A 1 89 ? 1.787 -3.584 -17.167 1.00 89.56 89 ASP A O 1
ATOM 708 N N . GLY A 1 90 ? 3.308 -1.943 -17.446 1.00 91.00 90 GLY A N 1
ATOM 709 C CA . GLY A 1 90 ? 3.297 -1.481 -16.055 1.00 91.00 90 GLY A CA 1
ATOM 710 C C . GLY A 1 90 ? 1.919 -0.964 -15.643 1.00 91.00 90 GLY A C 1
ATOM 711 O O . GLY A 1 90 ? 1.352 -1.417 -14.645 1.00 91.00 90 GLY A O 1
ATOM 712 N N . PHE A 1 91 ? 1.328 -0.100 -16.471 1.00 93.44 91 PHE A N 1
ATOM 713 C CA . PHE A 1 91 ? -0.011 0.430 -16.233 1.00 93.44 91 PHE A CA 1
ATOM 714 C C . PHE A 1 91 ? -1.083 -0.668 -16.251 1.00 93.44 91 PHE A C 1
ATOM 716 O O . PHE A 1 91 ? -1.924 -0.728 -15.355 1.00 93.44 91 PHE A O 1
ATOM 723 N N . SER A 1 92 ? -1.024 -1.594 -17.215 1.00 94.19 92 SER A N 1
ATOM 724 C CA . SER A 1 92 ? -1.972 -2.717 -17.285 1.00 94.19 92 SER A CA 1
ATOM 725 C C . SER A 1 92 ? -1.879 -3.621 -16.054 1.00 94.19 92 SER A C 1
ATOM 727 O O . SER A 1 92 ? -2.905 -4.087 -15.558 1.00 94.19 92 SER A O 1
ATOM 729 N N . HIS A 1 93 ? -0.670 -3.846 -15.527 1.00 93.62 93 HIS A N 1
ATOM 730 C CA . HIS A 1 93 ? -0.476 -4.627 -14.307 1.00 93.62 93 HIS A CA 1
ATOM 731 C C . HIS A 1 93 ? -1.083 -3.935 -13.081 1.00 93.62 93 HIS A C 1
ATOM 733 O O . HIS A 1 93 ? -1.790 -4.578 -12.302 1.00 93.62 93 HIS A O 1
ATOM 739 N N . LEU A 1 94 ? -0.866 -2.622 -12.934 1.00 95.00 94 LEU A N 1
ATOM 740 C CA . LEU A 1 94 ? -1.489 -1.829 -11.874 1.00 95.00 94 LEU A CA 1
ATOM 741 C C . LEU A 1 94 ? -3.019 -1.897 -11.967 1.00 95.00 94 LEU A C 1
ATOM 743 O O . LEU A 1 94 ? -3.671 -2.252 -10.985 1.00 95.00 94 LEU A O 1
ATOM 747 N N . CYS A 1 95 ? -3.591 -1.606 -13.140 1.00 94.19 95 CYS A N 1
ATOM 748 C CA . CYS A 1 95 ? -5.039 -1.627 -13.348 1.00 94.19 95 CYS A CA 1
ATOM 749 C C . CYS A 1 95 ? -5.641 -3.002 -13.048 1.00 94.19 95 CYS A C 1
ATOM 751 O O . CYS A 1 95 ? -6.621 -3.080 -12.312 1.00 94.19 95 CYS A O 1
ATOM 753 N N . GLY A 1 96 ? -5.038 -4.085 -13.547 1.00 94.56 96 GLY A N 1
ATOM 754 C CA . GLY A 1 96 ? -5.516 -5.442 -13.272 1.00 94.56 96 GLY A CA 1
ATOM 755 C C . GLY A 1 96 ? -5.430 -5.812 -11.787 1.00 94.56 96 GLY A C 1
ATOM 756 O O . GLY A 1 96 ? -6.325 -6.469 -11.250 1.00 94.56 96 GLY A O 1
ATOM 757 N N . GLY A 1 97 ? -4.383 -5.357 -11.095 1.00 93.81 97 GLY A N 1
ATOM 758 C CA . GLY A 1 97 ? -4.233 -5.529 -9.652 1.00 93.81 97 GLY A CA 1
ATOM 759 C C . GLY A 1 97 ? -5.307 -4.793 -8.848 1.00 93.81 97 GLY A C 1
ATOM 760 O O . GLY A 1 97 ? -5.923 -5.391 -7.961 1.00 93.81 97 GLY A O 1
ATOM 761 N N . LEU A 1 98 ? -5.555 -3.525 -9.184 1.00 92.75 98 LEU A N 1
ATOM 762 C CA . LEU A 1 98 ? -6.583 -2.691 -8.557 1.00 92.75 98 LEU A CA 1
ATOM 763 C C . LEU A 1 98 ? -7.989 -3.227 -8.828 1.00 92.75 98 LEU A C 1
ATOM 765 O O . LEU A 1 98 ? -8.772 -3.368 -7.894 1.00 92.75 98 LEU A O 1
ATOM 769 N N . GLU A 1 99 ? -8.292 -3.593 -10.075 1.00 93.75 99 GLU A N 1
ATOM 770 C CA . GLU A 1 99 ? -9.584 -4.170 -10.447 1.00 93.75 99 GLU A CA 1
ATOM 771 C C . GLU A 1 99 ? -9.855 -5.453 -9.656 1.00 93.75 99 GLU A C 1
ATOM 773 O O . GLU A 1 99 ? -10.949 -5.645 -9.123 1.00 93.75 99 GLU A O 1
ATOM 778 N N . LYS A 1 100 ? -8.847 -6.324 -9.525 1.00 93.38 100 LYS A N 1
ATOM 779 C CA . LYS A 1 100 ? -8.974 -7.540 -8.723 1.00 93.38 100 LYS A CA 1
ATOM 780 C C . LYS A 1 100 ? -9.240 -7.218 -7.250 1.00 93.38 100 LYS A C 1
ATOM 782 O O . LYS A 1 100 ? -10.169 -7.780 -6.678 1.00 93.38 100 LYS A O 1
ATOM 787 N N . ALA A 1 101 ? -8.474 -6.302 -6.653 1.00 91.25 101 ALA A N 1
ATOM 788 C CA . ALA A 1 101 ? -8.679 -5.892 -5.264 1.00 91.25 101 ALA A CA 1
ATOM 789 C C . ALA A 1 101 ? -10.071 -5.268 -5.040 1.00 91.25 101 ALA A C 1
ATOM 791 O O . ALA A 1 101 ? -10.693 -5.509 -4.006 1.00 91.25 101 ALA A O 1
ATOM 792 N N . PHE A 1 102 ? -10.581 -4.510 -6.011 1.00 90.75 102 PHE A N 1
ATOM 793 C CA . PHE A 1 102 ? -11.918 -3.923 -5.965 1.00 90.75 102 PHE A CA 1
ATOM 794 C C . PHE A 1 102 ? -13.013 -4.993 -6.023 1.00 90.75 102 PHE A C 1
ATOM 796 O O . PHE A 1 102 ? -13.897 -5.025 -5.170 1.00 90.75 102 PHE A O 1
ATOM 803 N N . ARG A 1 103 ? -12.926 -5.930 -6.978 1.00 91.06 103 ARG A N 1
ATOM 804 C CA . ARG A 1 103 ? -13.883 -7.046 -7.109 1.00 91.06 103 ARG A CA 1
ATOM 805 C C . ARG A 1 103 ? -13.922 -7.940 -5.868 1.00 91.06 103 ARG A C 1
ATOM 807 O O . ARG A 1 103 ? -14.970 -8.485 -5.541 1.00 91.06 103 ARG A O 1
ATOM 814 N N . GLU A 1 104 ? -12.789 -8.089 -5.187 1.00 90.44 104 GLU A N 1
ATOM 815 C CA . GLU A 1 104 ? -12.666 -8.842 -3.933 1.00 90.44 104 GLU A CA 1
ATOM 816 C C . GLU A 1 104 ? -13.157 -8.044 -2.703 1.00 90.44 104 GLU A C 1
ATOM 818 O O . GLU A 1 104 ? -13.164 -8.570 -1.592 1.00 90.44 104 GLU A O 1
ATOM 823 N N . GLY A 1 105 ? -13.578 -6.783 -2.873 1.00 85.50 105 GLY A N 1
ATOM 824 C CA . GLY A 1 105 ? -14.053 -5.918 -1.788 1.00 85.50 105 GLY A CA 1
ATOM 825 C C . GLY A 1 105 ? -12.941 -5.428 -0.856 1.00 85.50 105 GLY A C 1
ATOM 826 O O . GLY A 1 105 ? -13.204 -4.973 0.258 1.00 85.50 105 GLY A O 1
ATOM 827 N N . HIS A 1 106 ? -11.681 -5.536 -1.279 1.00 84.81 106 HIS A N 1
ATOM 828 C CA . HIS A 1 106 ? -10.531 -5.103 -0.493 1.00 84.81 106 HIS A CA 1
ATOM 829 C C . HIS A 1 106 ? -10.322 -3.592 -0.559 1.00 84.81 106 HIS A C 1
ATOM 831 O O . HIS A 1 106 ? -9.951 -2.978 0.445 1.00 84.81 106 HIS A O 1
ATOM 837 N N . VAL A 1 107 ? -10.623 -3.002 -1.711 1.00 80.19 107 VAL A N 1
ATOM 838 C CA . VAL A 1 107 ? -10.682 -1.558 -1.922 1.00 80.19 107 VAL A CA 1
ATOM 839 C C . VAL A 1 107 ? -12.067 -1.188 -2.438 1.00 80.19 107 VAL A C 1
ATOM 841 O O . VAL A 1 107 ? -12.723 -1.976 -3.111 1.00 80.19 107 VAL A O 1
ATOM 844 N N . CYS A 1 108 ? -12.519 0.004 -2.093 1.00 71.62 108 CYS A N 1
ATOM 845 C CA . CYS A 1 108 ? -13.750 0.614 -2.579 1.00 71.62 108 CYS A CA 1
ATOM 846 C C . CYS A 1 108 ? -13.384 1.941 -3.250 1.00 71.62 108 CYS A C 1
ATOM 848 O O . CYS A 1 108 ? -12.259 2.410 -3.058 1.00 71.62 108 CYS A O 1
ATOM 850 N N . ASP A 1 109 ? -14.303 2.539 -4.012 1.00 60.78 109 ASP A N 1
ATOM 851 C CA . ASP A 1 109 ? -14.136 3.944 -4.397 1.00 60.78 109 ASP A CA 1
ATOM 852 C C . ASP A 1 109 ? -13.996 4.760 -3.105 1.00 60.78 109 ASP A C 1
ATOM 854 O O . ASP A 1 109 ? -14.862 4.706 -2.225 1.00 60.78 109 ASP A O 1
ATOM 858 N N . TRP A 1 110 ? -12.845 5.410 -2.967 1.00 48.06 110 TRP A N 1
ATOM 859 C CA . TRP A 1 110 ? -12.577 6.431 -1.961 1.00 48.06 110 TRP A CA 1
ATOM 860 C C . TRP A 1 110 ? -12.844 7.797 -2.577 1.00 48.06 110 TRP A C 1
ATOM 862 O O . TRP A 1 110 ? -12.376 8.016 -3.718 1.00 48.06 110 TRP A O 1
#

pLDDT: mean 91.15, std 7.04, range [48.06, 96.25]

Organism: Hemiselmis andersenii (NCBI:txid464988)

Radius of gyration: 14.23 Å; chains: 1; bounding box: 35×19×42 Å

Foldseek 3Di:
DLLVVADPVQQVVVCVVDPPAGASHDDLVSLLVVLVVCCVVVVVVPPQLCVLLVCLLVQLQDRHPSSVSNSVCSCPVPSVVVCSLPDDVSVVVNVVSVVVSVVVVSDDDD

Secondary structure (DSSP, 8-state):
-GGGT--HHHHHHHHHHSTT-B-----HHHHHHHHHHHHHHTTGGGS-HHHHHHHHHHHTTSSBHHHHHHHHHIIIIIITTTTTT-HHHHHHHHHHHHHHHHHTTSS---